Protein AF-A0A9E5IHS6-F1 (afdb_monomer_lite)

Structure (mmCIF, N/CA/C/O backbone):
data_AF-A0A9E5IHS6-F1
#
_entry.id   AF-A0A9E5IHS6-F1
#
loop_
_atom_site.group_PDB
_atom_site.id
_atom_site.type_symbol
_atom_site.label_atom_id
_atom_site.label_alt_id
_atom_site.label_comp_id
_atom_site.label_asym_id
_atom_site.label_entity_id
_atom_site.label_seq_id
_atom_site.pdbx_PDB_ins_code
_atom_site.Cartn_x
_atom_site.Cartn_y
_atom_site.Cartn_z
_atom_site.occupancy
_atom_site.B_iso_or_equiv
_atom_site.auth_seq_id
_atom_site.auth_comp_id
_atom_site.auth_asym_id
_atom_site.auth_atom_id
_atom_site.pdbx_PDB_model_num
ATOM 1 N N . THR A 1 1 ? 4.566 10.155 5.115 1.00 82.75 1 THR A N 1
ATOM 2 C CA . THR A 1 1 ? 3.823 9.893 3.863 1.00 82.75 1 THR A CA 1
ATOM 3 C C . THR A 1 1 ? 3.598 8.402 3.703 1.00 82.75 1 THR A C 1
ATOM 5 O O . THR A 1 1 ? 4.421 7.630 4.183 1.00 82.75 1 THR A O 1
ATOM 8 N N . ILE A 1 2 ? 2.513 7.995 3.032 1.00 83.44 2 ILE A N 1
ATOM 9 C CA . ILE A 1 2 ? 2.150 6.582 2.777 1.00 83.44 2 ILE A CA 1
ATOM 10 C C . ILE A 1 2 ? 3.316 5.773 2.185 1.00 83.44 2 ILE A C 1
ATOM 12 O O . ILE A 1 2 ? 3.543 4.634 2.577 1.00 83.44 2 ILE A O 1
ATOM 16 N N . TYR A 1 3 ? 4.136 6.391 1.331 1.00 85.25 3 TYR A N 1
ATOM 17 C CA . TYR A 1 3 ? 5.319 5.746 0.755 1.00 85.25 3 TYR A CA 1
ATOM 18 C C . TYR A 1 3 ? 6.386 5.334 1.778 1.00 85.25 3 TYR A C 1
ATOM 20 O O . TYR A 1 3 ? 7.049 4.319 1.578 1.00 85.25 3 TYR A O 1
ATOM 28 N N . ARG A 1 4 ? 6.541 6.071 2.890 1.00 88.81 4 ARG A N 1
ATOM 29 C CA . ARG A 1 4 ? 7.453 5.670 3.977 1.00 88.81 4 ARG A CA 1
ATOM 30 C C . ARG A 1 4 ? 6.943 4.418 4.686 1.00 88.81 4 ARG A C 1
ATOM 32 O O . ARG A 1 4 ? 7.739 3.536 4.974 1.00 88.81 4 ARG A O 1
ATOM 39 N N . LEU A 1 5 ? 5.631 4.326 4.911 1.00 88.12 5 LEU A N 1
ATOM 40 C CA . LEU A 1 5 ? 5.003 3.161 5.544 1.00 88.12 5 LEU A CA 1
ATOM 41 C C . LEU A 1 5 ? 5.122 1.918 4.656 1.00 88.12 5 LEU A C 1
ATOM 43 O O . LEU A 1 5 ? 5.470 0.846 5.142 1.00 88.12 5 LEU A O 1
ATOM 47 N N . ALA A 1 6 ? 4.898 2.080 3.348 1.00 89.75 6 ALA A N 1
ATOM 48 C CA . ALA A 1 6 ? 5.091 1.015 2.367 1.00 89.75 6 ALA A CA 1
ATOM 49 C C . ALA A 1 6 ? 6.556 0.539 2.333 1.00 89.75 6 ALA A C 1
ATOM 51 O O . ALA A 1 6 ? 6.821 -0.660 2.390 1.00 89.75 6 ALA A O 1
ATOM 52 N N . GLY A 1 7 ? 7.516 1.473 2.328 1.00 88.19 7 GLY A N 1
ATOM 53 C CA . GLY A 1 7 ? 8.946 1.154 2.403 1.00 88.19 7 GLY A CA 1
ATOM 54 C C . GLY A 1 7 ? 9.351 0.451 3.703 1.00 88.19 7 GLY A C 1
ATOM 55 O O . GLY A 1 7 ? 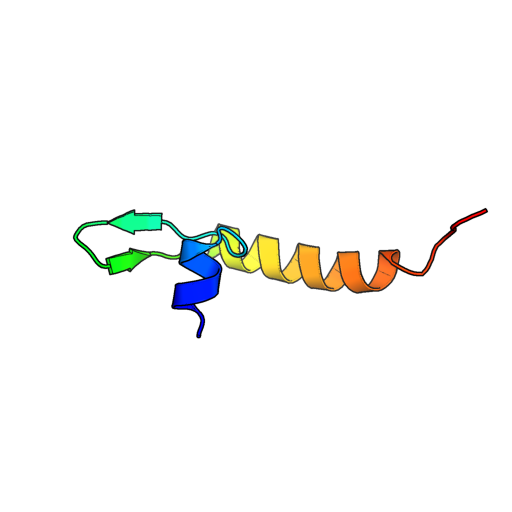10.182 -0.450 3.676 1.00 88.19 7 GLY A O 1
ATOM 56 N N . ALA A 1 8 ? 8.723 0.815 4.822 1.00 92.31 8 ALA A N 1
ATOM 57 C CA . ALA A 1 8 ? 8.931 0.200 6.132 1.00 92.31 8 ALA A CA 1
ATOM 58 C C . ALA A 1 8 ? 8.122 -1.095 6.348 1.00 92.31 8 ALA A C 1
ATOM 60 O O . ALA A 1 8 ? 8.163 -1.652 7.441 1.00 92.31 8 ALA A O 1
ATOM 61 N N . LYS A 1 9 ? 7.379 -1.572 5.336 1.00 87.12 9 LYS A N 1
ATOM 62 C CA . LYS A 1 9 ? 6.493 -2.750 5.414 1.00 87.12 9 LYS A CA 1
ATOM 63 C C . LYS A 1 9 ? 5.429 -2.667 6.519 1.00 87.12 9 LYS A C 1
ATOM 65 O O . LYS A 1 9 ? 4.955 -3.686 7.006 1.00 87.12 9 LYS A O 1
ATOM 70 N N . GLN A 1 10 ? 5.039 -1.452 6.901 1.00 89.62 10 GLN A N 1
ATOM 71 C CA . GLN A 1 10 ? 4.017 -1.211 7.926 1.00 89.62 10 GLN A CA 1
ATOM 72 C C . GLN A 1 10 ? 2.590 -1.275 7.370 1.00 89.62 10 GLN A C 1
ATOM 74 O O . GLN A 1 10 ? 1.634 -1.380 8.132 1.00 89.62 10 GLN A O 1
ATOM 79 N N . ILE A 1 11 ? 2.451 -1.210 6.045 1.00 92.50 11 ILE A N 1
ATOM 80 C CA . ILE A 1 11 ? 1.190 -1.392 5.325 1.00 92.50 11 ILE A CA 1
ATOM 81 C C . ILE A 1 11 ? 1.393 -2.410 4.199 1.00 92.50 11 ILE A C 1
ATOM 83 O O . ILE A 1 11 ? 2.492 -2.467 3.634 1.00 92.50 11 ILE A O 1
ATOM 87 N N . PRO A 1 12 ? 0.362 -3.192 3.835 1.00 93.44 12 PRO A N 1
ATOM 88 C CA . PRO A 1 12 ? 0.465 -4.138 2.734 1.00 93.44 12 PRO A CA 1
ATOM 89 C C . PRO A 1 12 ? 0.604 -3.387 1.405 1.00 93.44 12 PRO A C 1
ATOM 91 O O . PRO A 1 12 ? -0.337 -2.770 0.903 1.00 93.44 12 PRO A O 1
ATOM 94 N N . ALA A 1 13 ? 1.809 -3.423 0.842 1.00 94.81 13 ALA A N 1
ATOM 95 C CA . ALA A 1 13 ? 2.164 -2.741 -0.393 1.00 94.81 13 ALA A CA 1
ATOM 96 C C . ALA A 1 13 ? 3.263 -3.502 -1.139 1.00 94.81 13 ALA A C 1
ATOM 98 O O . ALA A 1 13 ? 4.136 -4.121 -0.529 1.00 94.81 13 ALA A O 1
ATOM 99 N N . PHE A 1 14 ? 3.258 -3.396 -2.466 1.00 92.94 14 PHE A N 1
ATOM 100 C CA . PHE A 1 14 ? 4.224 -4.055 -3.345 1.00 92.94 14 PHE A CA 1
ATOM 101 C C . PHE A 1 14 ? 4.802 -3.045 -4.326 1.00 92.94 14 PHE A C 1
ATOM 103 O O . PHE A 1 14 ? 4.076 -2.200 -4.843 1.00 92.94 14 PHE A O 1
ATOM 110 N N . LYS A 1 15 ? 6.100 -3.117 -4.614 1.00 92.12 15 LYS A N 1
ATOM 111 C CA . LYS A 1 15 ? 6.733 -2.223 -5.589 1.00 92.12 15 LYS A CA 1
ATOM 112 C C . LYS A 1 15 ? 6.861 -2.930 -6.938 1.00 92.12 15 LYS A C 1
ATOM 114 O O . LYS A 1 15 ? 7.464 -3.994 -7.006 1.00 92.12 15 LYS A O 1
ATOM 119 N N . VAL A 1 16 ? 6.332 -2.332 -8.007 1.00 93.62 16 VAL A N 1
ATOM 120 C CA . VAL A 1 16 ? 6.451 -2.836 -9.387 1.00 93.62 16 VAL A CA 1
ATOM 121 C C . VAL A 1 16 ? 6.745 -1.681 -10.340 1.00 93.62 16 VAL A C 1
ATOM 123 O O . VAL A 1 16 ? 6.088 -0.642 -10.282 1.00 93.62 16 VAL A O 1
ATOM 126 N N . GLY A 1 17 ? 7.765 -1.830 -11.190 1.00 91.56 17 GLY A N 1
ATOM 127 C CA . GLY A 1 17 ? 8.141 -0.796 -12.166 1.00 91.56 17 GLY A CA 1
ATOM 128 C C . GLY A 1 17 ? 8.393 0.585 -11.543 1.00 91.56 17 GLY A C 1
ATOM 129 O O . GLY A 1 17 ? 8.016 1.598 -12.117 1.00 91.56 17 GLY A O 1
ATOM 130 N N . GLY A 1 18 ? 8.936 0.639 -10.322 1.00 91.38 18 GLY A N 1
ATOM 131 C CA . GLY A 1 18 ? 9.191 1.896 -9.605 1.00 91.38 18 GLY A CA 1
ATOM 132 C C . GLY A 1 18 ? 7.982 2.502 -8.882 1.00 91.38 18 GLY A C 1
ATOM 133 O O . GLY A 1 18 ? 8.168 3.409 -8.075 1.00 91.38 18 GLY A O 1
ATOM 134 N N . SER A 1 19 ? 6.777 1.965 -9.080 1.00 91.38 19 SER A N 1
ATOM 135 C CA . SER A 1 19 ? 5.547 2.427 -8.430 1.00 91.38 19 SER A CA 1
ATOM 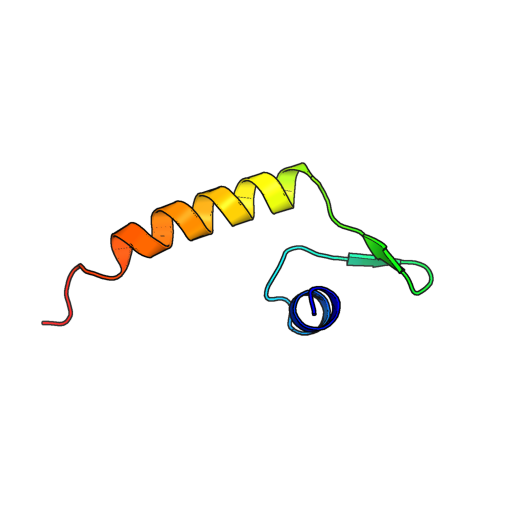136 C C . SER A 1 19 ? 5.082 1.477 -7.330 1.00 91.38 19 SER A C 1
ATOM 138 O O . SER A 1 19 ? 5.275 0.263 -7.407 1.00 91.38 19 SER A O 1
ATOM 140 N N . TRP A 1 20 ? 4.439 2.028 -6.305 1.00 94.31 20 TRP A N 1
ATOM 141 C CA . TRP A 1 20 ? 3.794 1.241 -5.258 1.00 94.31 20 TRP A CA 1
ATOM 142 C C . TRP A 1 20 ? 2.390 0.819 -5.694 1.00 94.31 20 TRP A C 1
ATOM 144 O O . TRP A 1 20 ? 1.602 1.638 -6.161 1.00 94.31 20 TRP A O 1
ATOM 154 N N . ARG A 1 21 ? 2.079 -0.466 -5.532 1.00 94.94 21 ARG A N 1
ATOM 155 C CA . ARG A 1 21 ? 0.751 -1.051 -5.703 1.00 94.94 21 ARG A CA 1
ATOM 156 C C . ARG A 1 21 ? 0.210 -1.468 -4.349 1.00 94.94 21 ARG A C 1
ATOM 158 O O . ARG A 1 21 ? 0.947 -1.964 -3.497 1.00 94.94 21 ARG A O 1
ATOM 165 N N . PHE A 1 22 ? -1.097 -1.335 -4.216 1.00 94.00 22 PHE A N 1
ATOM 166 C CA . PHE A 1 22 ? -1.835 -1.699 -3.023 1.00 94.00 22 PHE A CA 1
ATOM 167 C C . PHE A 1 22 ? -2.987 -2.596 -3.458 1.00 94.00 22 PHE A C 1
ATOM 169 O O . PHE A 1 22 ? -3.763 -2.231 -4.342 1.00 94.00 22 PHE A O 1
ATOM 176 N N . SER A 1 23 ? -3.063 -3.787 -2.876 1.00 94.31 23 SER A N 1
ATOM 177 C CA . SER A 1 23 ? -4.206 -4.672 -3.068 1.00 94.31 23 SER A CA 1
ATOM 178 C C . SER A 1 23 ? -5.339 -4.177 -2.181 1.00 94.31 23 SER A C 1
ATOM 180 O O . SER A 1 23 ? -5.163 -4.039 -0.969 1.00 94.31 23 SER A O 1
ATOM 182 N N . LYS A 1 24 ? -6.503 -3.902 -2.777 1.00 93.12 24 LYS A N 1
ATOM 183 C CA . LYS A 1 24 ? -7.672 -3.433 -2.025 1.00 93.12 24 LYS A CA 1
ATOM 184 C C . LYS A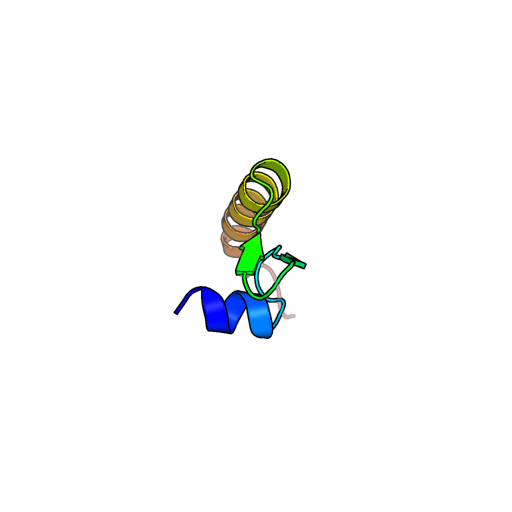 1 24 ? -8.056 -4.432 -0.931 1.00 93.12 24 LYS A C 1
ATOM 186 O O . LYS A 1 24 ? -8.259 -4.022 0.202 1.00 93.12 24 LYS A O 1
ATOM 191 N N . ALA A 1 25 ? -8.065 -5.729 -1.246 1.00 95.06 25 ALA A N 1
ATOM 192 C CA . ALA A 1 25 ? -8.416 -6.779 -0.291 1.00 95.06 25 ALA A CA 1
ATOM 193 C C . ALA A 1 25 ? -7.470 -6.824 0.923 1.00 95.06 25 ALA A C 1
ATOM 195 O O . ALA A 1 25 ? -7.926 -6.982 2.055 1.00 95.06 25 ALA A O 1
ATOM 196 N N . ASP A 1 26 ? -6.163 -6.662 0.702 1.00 93.12 26 ASP A N 1
ATOM 197 C CA . ASP A 1 26 ? -5.172 -6.675 1.782 1.00 93.12 26 ASP A CA 1
ATOM 198 C C . ASP A 1 26 ? -5.231 -5.406 2.632 1.00 93.12 26 ASP A C 1
ATOM 200 O O . ASP A 1 26 ? -5.126 -5.487 3.852 1.00 93.12 26 ASP A O 1
ATOM 204 N N . ILE A 1 27 ? -5.458 -4.245 2.011 1.00 92.81 27 ILE A N 1
ATOM 205 C CA . ILE A 1 27 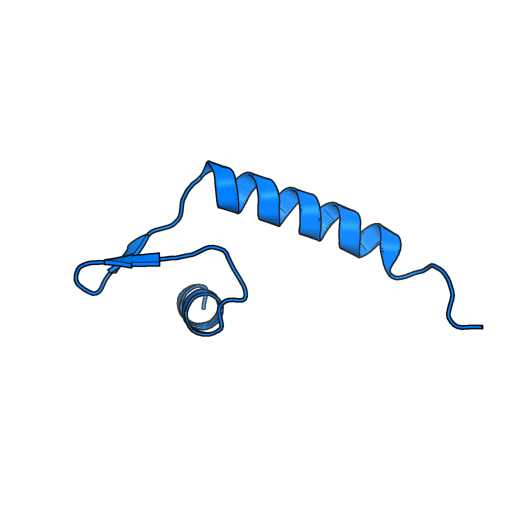? -5.647 -2.979 2.729 1.00 92.81 27 ILE A CA 1
ATOM 206 C C . ILE A 1 27 ? -6.939 -3.009 3.552 1.00 92.81 27 ILE A C 1
ATOM 208 O O . ILE A 1 27 ? -6.905 -2.678 4.732 1.00 92.81 27 ILE A O 1
ATOM 212 N N . ASP A 1 28 ? -8.055 -3.461 2.972 1.00 93.69 28 ASP A N 1
ATOM 213 C CA . ASP A 1 28 ? -9.335 -3.622 3.676 1.00 93.69 28 ASP A CA 1
ATOM 214 C C . ASP A 1 28 ? -9.199 -4.578 4.875 1.00 93.69 28 ASP A C 1
ATOM 216 O O . ASP A 1 28 ? -9.807 -4.373 5.928 1.00 93.69 28 ASP A O 1
ATOM 220 N N . ARG A 1 29 ? -8.398 -5.643 4.747 1.00 92.38 29 ARG A N 1
ATOM 221 C CA . ARG A 1 29 ? -8.101 -6.547 5.864 1.00 92.38 29 ARG A CA 1
ATOM 222 C C . ARG A 1 29 ? -7.228 -5.867 6.923 1.00 92.38 29 ARG A C 1
ATOM 224 O O . ARG A 1 29 ? -7.616 -5.858 8.086 1.00 92.38 29 ARG A O 1
ATOM 231 N N . TRP A 1 30 ? -6.129 -5.235 6.522 1.00 90.44 30 TRP A N 1
ATOM 232 C CA . TRP A 1 30 ? -5.212 -4.538 7.427 1.00 90.44 30 TRP A CA 1
ATOM 233 C C . TRP A 1 30 ? -5.901 -3.421 8.226 1.00 90.44 30 TRP A C 1
ATOM 235 O O . TRP A 1 30 ? -5.703 -3.320 9.434 1.00 90.44 30 TRP A O 1
ATOM 245 N N . ILE A 1 31 ? -6.770 -2.620 7.597 1.00 91.00 31 ILE A N 1
ATOM 246 C CA . ILE A 1 31 ? -7.532 -1.565 8.288 1.00 91.00 31 ILE A CA 1
ATOM 247 C C . ILE A 1 31 ? -8.437 -2.167 9.368 1.00 91.00 31 ILE A C 1
ATOM 249 O O . ILE A 1 31 ? -8.490 -1.649 10.487 1.00 91.00 31 ILE A O 1
ATOM 253 N N . ARG A 1 32 ? -9.135 -3.269 9.058 1.00 91.62 32 ARG A N 1
ATOM 254 C CA . ARG A 1 32 ? -9.987 -3.969 10.032 1.00 91.62 32 ARG A CA 1
ATOM 255 C C . ARG A 1 32 ? -9.166 -4.510 11.198 1.00 91.62 32 ARG A C 1
ATOM 257 O O . ARG A 1 32 ? -9.524 -4.266 12.344 1.00 91.62 32 ARG A O 1
ATOM 264 N N . GLU A 1 33 ? -8.041 -5.157 10.913 1.00 88.56 33 GLU A N 1
ATOM 265 C CA . GLU A 1 33 ? -7.123 -5.680 11.931 1.00 88.56 33 GLU A CA 1
ATOM 266 C C . GLU A 1 33 ? -6.583 -4.572 12.844 1.00 88.56 33 GLU A C 1
ATOM 268 O O . GLU A 1 33 ? -6.592 -4.731 14.059 1.00 88.56 33 GLU A O 1
ATOM 273 N N . GLN A 1 34 ? -6.181 -3.420 12.298 1.00 86.00 34 GLN A N 1
ATOM 274 C CA . GLN A 1 34 ? -5.722 -2.273 13.096 1.00 86.00 34 GLN A CA 1
ATOM 275 C C . GLN A 1 34 ? -6.837 -1.661 13.955 1.00 86.00 34 GLN A C 1
ATOM 277 O O . GLN A 1 34 ? -6.600 -1.250 15.095 1.00 86.00 34 GLN A O 1
ATOM 282 N N . SER A 1 35 ? -8.061 -1.632 13.425 1.00 79.38 35 SER A N 1
ATOM 283 C CA . SER A 1 35 ? -9.238 -1.140 14.147 1.00 79.38 35 SER A CA 1
ATOM 284 C C . SER A 1 35 ? -9.595 -2.050 15.328 1.00 79.38 35 SER A C 1
ATOM 286 O O . SER A 1 35 ? -9.986 -1.562 16.385 1.00 79.38 35 SER A O 1
ATOM 288 N N . THR A 1 36 ? -9.410 -3.366 15.181 1.00 74.56 36 THR A N 1
ATOM 289 C CA . THR A 1 36 ? -9.635 -4.348 16.253 1.00 74.56 36 THR A CA 1
ATOM 290 C C . THR A 1 36 ? -8.463 -4.420 17.238 1.00 74.56 36 THR A C 1
ATOM 292 O O . THR A 1 36 ? -8.693 -4.462 18.443 1.00 74.56 36 THR A O 1
ATOM 295 N N . ALA A 1 37 ? -7.213 -4.351 16.771 1.00 64.06 37 ALA A N 1
ATOM 296 C CA . ALA A 1 37 ? -6.022 -4.368 17.627 1.00 64.06 37 ALA A CA 1
ATOM 297 C C . ALA A 1 37 ? -5.958 -3.156 18.574 1.00 64.06 37 ALA A C 1
ATOM 299 O O . ALA A 1 37 ? -5.512 -3.272 19.713 1.00 64.06 37 ALA A O 1
ATOM 300 N N . SER A 1 38 ? -6.487 -2.005 18.149 1.00 56.81 38 SER A N 1
ATOM 301 C CA . SER A 1 38 ? -6.604 -0.819 19.012 1.00 56.81 38 SER A CA 1
ATOM 302 C C . SER A 1 38 ? -7.584 -1.015 20.182 1.00 56.81 38 SER A C 1
ATOM 304 O O . SER A 1 38 ? -7.497 -0.298 21.178 1.00 56.81 38 SER A O 1
ATOM 306 N N . ALA A 1 39 ? -8.491 -1.998 20.101 1.00 56.84 39 ALA A N 1
ATOM 307 C CA . ALA A 1 39 ? -9.383 -2.382 21.197 1.00 56.84 39 ALA A CA 1
ATOM 308 C C . ALA A 1 39 ? -8.779 -3.457 22.127 1.00 56.84 39 ALA A C 1
ATOM 310 O O . ALA A 1 39 ? -9.228 -3.585 23.265 1.00 56.84 39 ALA A O 1
ATOM 311 N N . ASP A 1 40 ? -7.744 -4.177 21.680 1.00 55.84 40 ASP A N 1
ATOM 312 C CA . ASP A 1 40 ? -7.095 -5.280 22.411 1.00 55.84 40 ASP A CA 1
ATOM 313 C C . ASP A 1 40 ? -5.826 -4.849 23.182 1.00 55.84 40 ASP A C 1
ATOM 315 O O . ASP A 1 40 ? -5.339 -5.555 24.054 1.00 55.84 40 ASP A O 1
ATOM 319 N N . GLY A 1 41 ? -5.319 -3.629 22.969 1.00 53.34 41 GLY A N 1
ATOM 320 C CA . GLY A 1 41 ? -4.147 -3.104 23.691 1.00 53.34 41 GLY A CA 1
ATOM 321 C C . GLY A 1 41 ? -4.380 -2.673 25.150 1.00 53.34 41 GLY A C 1
ATOM 322 O O . GLY A 1 41 ? -3.449 -2.201 25.798 1.00 53.34 41 GLY A O 1
ATOM 323 N N . ARG A 1 42 ? -5.605 -2.797 25.690 1.00 55.47 42 ARG A N 1
ATOM 324 C CA . ARG A 1 42 ? -5.930 -2.471 27.099 1.00 55.47 42 ARG A CA 1
ATOM 325 C C . ARG A 1 42 ? -6.134 -3.692 27.999 1.00 55.47 42 ARG A C 1
ATOM 327 O O . ARG A 1 42 ? -6.623 -3.529 29.117 1.00 55.47 42 ARG A O 1
ATOM 334 N N . LYS A 1 43 ? -5.768 -4.904 27.566 1.00 55.03 43 LYS A N 1
ATOM 335 C CA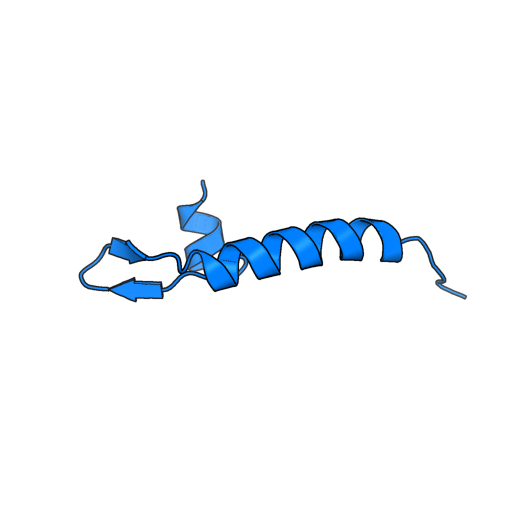 . LYS A 1 43 ? -5.881 -6.096 28.416 1.00 55.03 43 LYS A CA 1
ATOM 336 C C . LYS A 1 43 ? -4.520 -6.698 28.769 1.00 55.03 43 LYS A C 1
ATOM 338 O O . LYS A 1 43 ? -4.014 -7.568 28.081 1.00 55.03 43 LYS A O 1
ATOM 343 N N . GLY A 1 44 ? -4.018 -6.274 29.929 1.00 51.00 44 GLY A N 1
ATOM 344 C CA . GLY A 1 44 ? -3.262 -7.137 30.838 1.00 51.00 44 GLY A CA 1
ATOM 345 C C . GLY A 1 44 ? -1.754 -7.206 30.618 1.00 51.00 44 GLY A C 1
ATOM 346 O O . GLY A 1 44 ? -1.256 -8.135 29.993 1.00 51.00 44 GLY A O 1
ATOM 347 N N . HIS A 1 45 ? -1.028 -6.290 31.254 1.00 39.97 45 HIS A N 1
ATOM 348 C CA . HIS A 1 45 ? 0.266 -6.630 31.844 1.00 39.97 45 HIS A CA 1
ATOM 349 C C . HIS A 1 45 ? -0.010 -7.019 33.312 1.00 39.97 45 HIS A C 1
ATOM 351 O O . HIS A 1 45 ? -0.679 -6.222 33.979 1.00 39.97 45 HIS A O 1
ATOM 357 N N . PRO A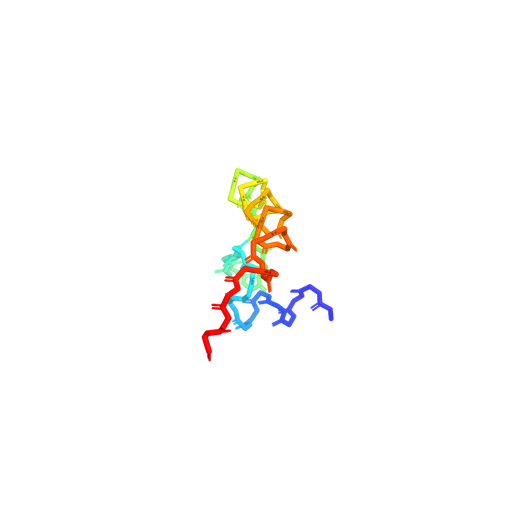 1 46 ? 0.365 -8.225 33.787 1.00 63.66 46 PRO A N 1
ATOM 358 C CA . PRO A 1 46 ? 0.326 -8.555 35.213 1.00 63.66 46 PRO A CA 1
ATOM 359 C C . PRO A 1 46 ? 1.345 -7.739 36.017 1.00 63.66 46 PRO A C 1
ATOM 361 O O . PRO A 1 46 ? 2.383 -7.351 35.435 1.00 63.66 46 PRO A O 1
#

Foldseek 3Di:
DVVVCVVVVVADWDDDPNDIDDDPVRRVVVVVVVVVVVVVVPDDDD

pLDDT: mean 82.62, std 15.29, range [39.97, 95.06]

Sequence (46 aa):
TIYRLAGAKQIPAFKVGGSWRFSKADIDRWIREQSTASADGRKGHP

Secondary structure (DSSP, 8-state):
-HHHHHHTTSS--EEETTEEE--HHHHHHHHHHHHHHHHHTTS---

Radius of gyration: 13.82 Å; chains: 1; bounding box: 19×18×47 Å